Protein AF-A0A8X6PEF8-F1 (afdb_monomer_lite)

pLDDT: mean 72.82, std 17.44, range [34.28, 91.56]

Secondary structure (DSSP, 8-state):
-----------S---------------S-SSS-HHHHHHHHHHHHHHT-HHHHHHHHHHHTTS-HHHHHHHHHHHHHH-TT-----BTTB-SSS-HHHHHHHHHHHHHHSPPPPHHHHHHHHHHHHHHHHHIIIIIHHHTT----

Foldseek 3Di:
DDDDDDDDDDDDDDDDDDPPPPPVLVFLADPDDLVRLLVLLVLLQVVLDLVLVVLLVVLLVLADPLLNVQLVVLQCVLPVVHQDRSHNVGGRDPDSVSVVSSRVSSSVRHDDDDPVNSVSSVSSVVSSVVSCVVPVVVVVVPPDD

Radius of gyration: 20.13 Å; chains: 1; bounding box: 35×51×70 Å

Sequence (145 aa):
MSVFRVQTFCAVILFFVGVFCEDMAQTQLVTMRKSELIEIVKCISDSKSQWLCDRLSTCNMMMPEQVKTAYSTCERSIHPKGRWKCSEKEVLYSSTDIISKIFNCVNDNTKKLTAEESKKMVEFETCARNLYVGNCKLTARGKQN

Structure (mmCIF, N/CA/C/O backbone):
data_AF-A0A8X6PEF8-F1
#
_entry.id   AF-A0A8X6PEF8-F1
#
loop_
_atom_site.group_PDB
_atom_site.id
_atom_site.type_symbol
_atom_site.label_atom_id
_atom_site.label_alt_id
_atom_site.label_comp_id
_atom_site.label_asym_id
_atom_site.label_entity_id
_atom_site.label_seq_id
_atom_site.pdbx_PDB_ins_code
_atom_site.Cartn_x
_atom_site.Cartn_y
_atom_site.Cartn_z
_atom_site.occupancy
_atom_site.B_iso_or_equiv
_atom_site.auth_seq_id
_atom_site.auth_comp_id
_atom_site.auth_asym_id
_atom_site.auth_atom_id
_atom_site.pdbx_PDB_model_num
ATOM 1 N N . MET A 1 1 ? -7.274 -15.867 39.023 1.00 34.28 1 MET A N 1
ATOM 2 C CA . MET A 1 1 ? -6.615 -17.186 39.084 1.00 34.28 1 MET A CA 1
ATOM 3 C C . MET A 1 1 ? -7.378 -18.130 38.184 1.00 34.28 1 MET A C 1
ATOM 5 O O . MET A 1 1 ? -8.598 -18.169 38.246 1.00 34.28 1 MET A O 1
ATOM 9 N N . SER A 1 2 ? -6.635 -18.772 37.295 1.00 41.03 2 SER A N 1
ATOM 10 C CA . SER A 1 2 ? -7.058 -19.775 36.325 1.00 41.03 2 SER A CA 1
ATOM 11 C C . SER A 1 2 ? -7.907 -20.881 36.951 1.00 41.03 2 SER A C 1
ATOM 13 O O . SER A 1 2 ? -7.687 -21.212 38.109 1.00 41.03 2 SER A O 1
ATOM 15 N N . VAL A 1 3 ? -8.808 -21.473 36.163 1.00 42.00 3 VAL A N 1
ATOM 16 C CA . VAL A 1 3 ? -8.840 -22.904 35.788 1.00 42.00 3 VAL A CA 1
ATOM 17 C C . VAL A 1 3 ? -10.198 -23.176 35.129 1.00 42.00 3 VAL A C 1
ATOM 19 O O . VAL A 1 3 ? -11.218 -23.174 35.802 1.00 42.00 3 VAL A O 1
ATOM 22 N N . PHE A 1 4 ? -10.210 -23.481 33.830 1.00 36.84 4 PHE A N 1
ATOM 23 C CA . PHE A 1 4 ? -11.223 -24.370 33.256 1.00 36.84 4 PHE A CA 1
ATOM 24 C C . PHE A 1 4 ? -10.515 -25.360 32.331 1.00 36.84 4 PHE A C 1
ATOM 26 O O . PHE A 1 4 ? -10.232 -25.091 31.168 1.00 36.84 4 PHE A O 1
ATOM 33 N N . ARG A 1 5 ? -10.165 -26.507 32.918 1.00 51.03 5 ARG A N 1
ATOM 34 C CA . ARG A 1 5 ? -9.889 -27.761 32.218 1.00 51.03 5 ARG A CA 1
ATOM 35 C C . ARG A 1 5 ? -11.214 -28.519 32.169 1.00 51.03 5 ARG A C 1
ATOM 37 O O . ARG A 1 5 ? -11.687 -28.940 33.217 1.00 51.03 5 ARG A O 1
ATOM 44 N N . VAL A 1 6 ? -11.766 -28.741 30.981 1.00 46.31 6 VAL A N 1
ATOM 45 C CA . VAL A 1 6 ? -12.635 -29.897 30.725 1.00 46.31 6 VAL A CA 1
ATOM 46 C C . VAL A 1 6 ? -12.149 -30.532 29.434 1.00 46.31 6 VAL A C 1
ATOM 48 O O . VAL A 1 6 ? -12.216 -29.956 28.355 1.00 46.31 6 VAL A O 1
ATOM 51 N N . GLN A 1 7 ? -11.578 -31.713 29.607 1.00 55.25 7 GLN A N 1
ATOM 52 C CA . GLN A 1 7 ? -11.013 -32.576 28.591 1.00 55.25 7 GLN A CA 1
ATOM 53 C C . GLN A 1 7 ? -11.848 -33.848 28.631 1.00 55.25 7 GLN A C 1
ATOM 55 O O . GLN A 1 7 ? -11.720 -34.587 29.599 1.00 55.25 7 GLN A O 1
ATOM 60 N N . THR A 1 8 ? -12.701 -34.119 27.639 1.00 51.00 8 THR A N 1
ATOM 61 C CA . THR A 1 8 ? -13.200 -35.483 27.379 1.00 51.00 8 THR A CA 1
ATOM 62 C C . THR A 1 8 ? -13.678 -35.627 25.930 1.00 51.00 8 THR A C 1
ATOM 64 O O . THR A 1 8 ? -14.661 -35.024 25.520 1.00 51.00 8 THR A O 1
ATOM 67 N N . PHE A 1 9 ? -12.910 -36.422 25.183 1.00 47.81 9 PHE A N 1
ATOM 68 C CA . PHE A 1 9 ? -13.297 -37.382 24.145 1.00 47.81 9 PHE A CA 1
ATOM 69 C C . PHE A 1 9 ? -14.641 -37.208 23.414 1.00 47.81 9 PHE A C 1
ATOM 71 O O . PHE A 1 9 ? -15.702 -37.500 23.953 1.00 47.81 9 PHE A O 1
ATOM 78 N N . CYS A 1 10 ? -14.560 -36.955 22.107 1.00 37.47 10 CYS A N 1
ATOM 79 C CA . CYS A 1 10 ? -15.503 -37.502 21.131 1.00 37.47 10 CYS A CA 1
ATOM 80 C C . CYS A 1 10 ? -14.692 -38.109 19.987 1.00 37.47 10 CYS A C 1
ATOM 82 O O . CYS A 1 10 ? -14.222 -37.421 19.083 1.00 37.47 10 CYS A O 1
ATOM 84 N N . ALA A 1 11 ? -14.458 -39.413 20.102 1.00 47.97 11 ALA A N 1
ATOM 85 C CA . ALA A 1 11 ? -13.859 -40.228 19.068 1.00 47.97 11 ALA A CA 1
ATOM 86 C C . ALA A 1 11 ? -14.962 -40.737 18.127 1.00 47.97 11 ALA A C 1
ATOM 88 O O . ALA A 1 11 ? -15.829 -41.493 18.545 1.00 47.97 11 ALA A O 1
ATOM 89 N N . VAL A 1 12 ? -14.799 -40.370 16.854 1.00 50.78 12 VAL A N 1
ATOM 90 C CA . VAL A 1 12 ? -15.050 -41.188 15.658 1.00 50.78 12 VAL A CA 1
ATOM 91 C C . VAL A 1 12 ? -16.497 -41.270 15.137 1.00 50.78 12 VAL A C 1
ATOM 93 O O . VAL A 1 12 ? -17.448 -41.610 15.828 1.00 50.78 12 VAL A O 1
ATOM 96 N N . ILE A 1 13 ? -16.551 -41.052 13.815 1.00 50.50 13 ILE A N 1
ATOM 97 C CA . ILE A 1 13 ? -17.631 -41.211 12.832 1.00 50.50 13 ILE A CA 1
ATOM 98 C C . ILE A 1 13 ? -18.591 -40.025 12.732 1.00 50.50 13 ILE A C 1
ATOM 100 O O . ILE A 1 13 ? -19.565 -39.965 13.462 1.00 50.50 13 ILE A O 1
ATOM 104 N N . LEU A 1 14 ? -18.338 -39.136 11.760 1.00 43.47 14 LEU A N 1
ATOM 105 C CA . LEU A 1 14 ? -19.337 -38.622 10.811 1.00 43.47 14 LEU A CA 1
ATOM 106 C C . LEU A 1 14 ? -18.641 -37.786 9.715 1.00 43.47 14 LEU A C 1
ATOM 108 O O . LEU A 1 14 ? -18.043 -36.751 9.978 1.00 43.47 14 LEU A O 1
ATOM 112 N N . PHE A 1 15 ? -18.712 -38.314 8.492 1.00 43.47 15 PHE A N 1
ATOM 113 C CA . PHE A 1 15 ? -18.877 -37.616 7.216 1.00 43.47 15 PHE A CA 1
ATOM 114 C C . PHE A 1 15 ? -18.154 -36.278 6.967 1.00 43.47 15 PHE A C 1
ATOM 116 O O . PHE A 1 15 ? -18.512 -35.220 7.472 1.00 43.47 15 PHE A O 1
ATOM 123 N N . PHE A 1 16 ? -17.220 -36.356 6.017 1.00 43.09 16 PHE A N 1
ATOM 124 C CA . PHE A 1 16 ? -16.765 -35.302 5.114 1.00 43.09 16 PHE A CA 1
ATOM 125 C C . PHE A 1 16 ? -17.855 -34.273 4.747 1.00 43.09 16 PHE A C 1
ATOM 127 O O . PHE A 1 16 ? -18.541 -34.419 3.740 1.00 43.09 16 PHE A O 1
ATOM 134 N N . VAL A 1 17 ? -17.926 -33.169 5.485 1.00 50.38 17 VAL A N 1
ATOM 135 C CA . VAL A 1 17 ? -18.093 -31.841 4.888 1.00 50.38 17 VAL A CA 1
ATOM 136 C C . VAL A 1 17 ? -17.118 -30.947 5.627 1.00 50.38 17 VAL A C 1
ATOM 138 O O . VAL A 1 17 ? -17.289 -30.646 6.806 1.00 50.38 17 VAL A O 1
ATOM 141 N N . GLY A 1 18 ? -16.016 -30.654 4.941 1.00 42.34 18 GLY A N 1
ATOM 142 C CA . GLY A 1 18 ? -14.904 -29.892 5.470 1.00 42.34 18 GLY A CA 1
ATOM 143 C C . GLY A 1 18 ? -15.387 -28.608 6.123 1.00 42.34 18 GLY A C 1
ATOM 144 O O . GLY A 1 18 ? -16.050 -27.776 5.506 1.00 42.34 18 GLY A O 1
ATOM 145 N N . VAL A 1 19 ? -14.999 -28.481 7.384 1.00 52.03 19 VAL A N 1
ATOM 146 C CA . VAL A 1 19 ? -14.797 -27.223 8.082 1.00 52.03 19 VAL A CA 1
ATOM 147 C C . VAL A 1 19 ? -13.934 -26.331 7.189 1.00 52.03 19 VAL A C 1
ATOM 149 O O . VAL A 1 19 ? -12.711 -26.399 7.220 1.00 52.03 19 VAL A O 1
ATOM 152 N N . PHE A 1 20 ? -14.577 -25.495 6.383 1.00 46.88 20 PHE A N 1
ATOM 153 C CA . PHE A 1 20 ? -13.989 -24.256 5.898 1.00 46.88 20 PHE A CA 1
ATOM 154 C C . PHE A 1 20 ? -14.590 -23.132 6.737 1.00 46.88 20 PHE A C 1
ATOM 156 O O . PHE A 1 20 ? -15.360 -22.305 6.261 1.00 46.88 20 PHE A O 1
ATOM 163 N N . CYS A 1 21 ? -14.225 -23.099 8.023 1.00 43.16 21 CYS A N 1
ATOM 164 C CA . CYS A 1 21 ? -14.043 -21.803 8.664 1.00 43.16 21 CYS A CA 1
ATOM 165 C C . CYS A 1 21 ? -12.785 -21.221 8.011 1.00 43.16 21 CYS A C 1
ATOM 167 O O . CYS A 1 21 ? -11.685 -21.332 8.547 1.00 43.16 21 CYS A O 1
ATOM 169 N N . GLU A 1 22 ? -12.930 -20.705 6.786 1.00 43.22 22 GLU A N 1
ATOM 170 C CA . GLU A 1 22 ? -11.988 -19.721 6.284 1.00 43.22 22 GLU A CA 1
ATOM 171 C C . GLU A 1 22 ? -12.041 -18.595 7.298 1.00 43.22 22 GLU A C 1
ATOM 173 O O . GLU A 1 22 ? -13.059 -17.918 7.453 1.00 43.22 22 GLU A O 1
ATOM 178 N N . ASP A 1 23 ? -10.954 -18.499 8.056 1.00 36.72 23 ASP A N 1
ATOM 179 C CA . ASP A 1 23 ? -10.530 -17.314 8.764 1.00 36.72 23 ASP A CA 1
ATOM 180 C C . ASP A 1 23 ? -10.878 -16.128 7.859 1.00 36.72 23 ASP A C 1
ATOM 182 O O . ASP A 1 23 ? -10.196 -15.854 6.867 1.00 36.72 23 ASP A O 1
ATOM 186 N N . MET A 1 24 ? -12.005 -15.466 8.140 1.00 40.56 24 MET A N 1
ATOM 187 C CA . MET A 1 24 ? -12.276 -14.137 7.622 1.00 40.56 24 MET A CA 1
ATOM 188 C C . MET A 1 24 ? -11.261 -13.249 8.323 1.00 40.56 24 MET A C 1
ATOM 190 O O . MET A 1 24 ? -11.595 -12.530 9.266 1.00 40.56 24 MET A O 1
ATOM 194 N N . ALA A 1 25 ? -10.001 -13.369 7.900 1.00 44.44 25 ALA A N 1
ATOM 195 C CA . ALA A 1 25 ? -8.937 -12.456 8.216 1.00 44.44 25 ALA A CA 1
ATOM 196 C C . ALA A 1 25 ? -9.531 -11.097 7.882 1.00 44.44 25 ALA A C 1
ATOM 198 O O . ALA A 1 25 ? -9.798 -10.809 6.715 1.00 44.44 25 ALA A O 1
ATOM 199 N N . GLN A 1 26 ? -9.885 -10.341 8.922 1.00 51.50 26 GLN A N 1
ATOM 200 C CA . GLN A 1 26 ? -10.469 -9.020 8.788 1.00 51.50 26 GLN A CA 1
ATOM 201 C C . GLN A 1 26 ? -9.429 -8.184 8.071 1.00 51.50 26 GLN A C 1
ATOM 203 O O . GLN A 1 26 ? -8.516 -7.668 8.704 1.00 51.50 26 GLN A O 1
ATOM 208 N N . THR A 1 27 ? -9.516 -8.131 6.749 1.00 63.19 27 THR A N 1
ATOM 209 C CA . THR A 1 27 ? -8.681 -7.266 5.948 1.00 63.19 27 THR A CA 1
ATOM 210 C C . THR A 1 27 ? -9.268 -5.872 6.031 1.00 63.19 27 THR A C 1
ATOM 212 O O . THR A 1 27 ? -10.479 -5.697 5.933 1.00 63.19 27 THR A O 1
ATOM 215 N N . GLN A 1 28 ? -8.417 -4.858 6.144 1.00 74.38 28 GLN A N 1
ATOM 216 C CA . GLN A 1 28 ? -8.828 -3.455 5.986 1.00 74.38 28 GLN A CA 1
ATOM 217 C C . GLN A 1 28 ? -9.439 -3.163 4.600 1.00 74.38 28 GLN A C 1
ATOM 219 O O . GLN A 1 28 ? -10.002 -2.093 4.383 1.00 74.38 28 GLN A O 1
ATOM 224 N N . LEU A 1 29 ? -9.314 -4.107 3.662 1.00 77.38 29 LEU A N 1
ATOM 225 C CA . LEU A 1 29 ? -9.994 -4.083 2.378 1.00 77.38 29 LEU A CA 1
ATOM 226 C C . LEU A 1 29 ? -11.443 -4.553 2.536 1.00 77.38 29 LEU A C 1
ATOM 228 O O . LEU A 1 29 ? -11.701 -5.641 3.051 1.00 77.38 29 LEU A O 1
ATOM 232 N N . VAL A 1 30 ? -12.371 -3.719 2.078 1.00 80.56 30 VAL A N 1
ATOM 233 C CA . VAL A 1 30 ? -13.818 -3.873 2.237 1.00 80.56 30 VAL A CA 1
ATOM 234 C C . VAL A 1 30 ? -14.415 -4.649 1.067 1.00 80.56 30 VAL A C 1
ATOM 236 O O . VAL A 1 30 ? -15.229 -5.545 1.271 1.00 80.56 30 VAL A O 1
ATOM 239 N N . THR A 1 31 ? -14.028 -4.317 -0.168 1.00 83.00 31 THR A N 1
ATOM 240 C CA . THR A 1 31 ? -14.594 -4.917 -1.392 1.00 83.00 31 THR A CA 1
ATOM 241 C C . THR A 1 31 ? -13.545 -5.561 -2.291 1.00 83.00 31 THR A C 1
ATOM 243 O O . THR A 1 31 ? -13.889 -6.221 -3.276 1.00 83.00 31 THR A O 1
ATOM 246 N N . MET A 1 32 ? -12.266 -5.361 -1.986 1.00 82.31 32 MET A N 1
ATOM 247 C CA . MET A 1 32 ? -11.132 -5.850 -2.757 1.00 82.31 32 MET A CA 1
ATOM 248 C C . MET A 1 32 ? -10.431 -6.989 -2.029 1.00 82.31 32 MET A C 1
ATOM 250 O O . MET A 1 32 ? -10.180 -6.929 -0.830 1.00 82.31 32 MET A O 1
ATOM 254 N N . ARG A 1 33 ? -10.055 -8.037 -2.766 1.00 84.56 33 ARG A N 1
ATOM 255 C CA . ARG A 1 33 ? -9.217 -9.097 -2.195 1.00 84.56 33 ARG A CA 1
ATOM 256 C C . ARG A 1 33 ? -7.770 -8.626 -2.119 1.00 84.56 33 ARG A C 1
ATOM 258 O O . ARG A 1 33 ? -7.276 -7.967 -3.029 1.00 84.56 33 ARG A O 1
ATOM 265 N N . LYS A 1 34 ? -7.036 -9.059 -1.094 1.00 82.56 34 LYS A N 1
ATOM 266 C CA . LYS A 1 34 ? -5.597 -8.770 -0.968 1.00 82.56 34 LYS A CA 1
ATOM 267 C C . LYS A 1 34 ? -4.802 -9.148 -2.228 1.00 82.56 34 LYS A C 1
ATOM 269 O O . LYS A 1 34 ? -3.929 -8.397 -2.650 1.00 82.56 34 LYS A O 1
ATOM 274 N N . SER A 1 35 ? -5.105 -10.298 -2.832 1.00 81.25 35 SER A N 1
ATOM 275 C CA . SER A 1 35 ? -4.455 -10.755 -4.067 1.00 81.25 35 SER A CA 1
ATOM 276 C C . SER A 1 35 ? -4.682 -9.799 -5.240 1.00 81.25 35 SER A C 1
ATOM 278 O O . SER A 1 35 ? -3.750 -9.537 -5.993 1.00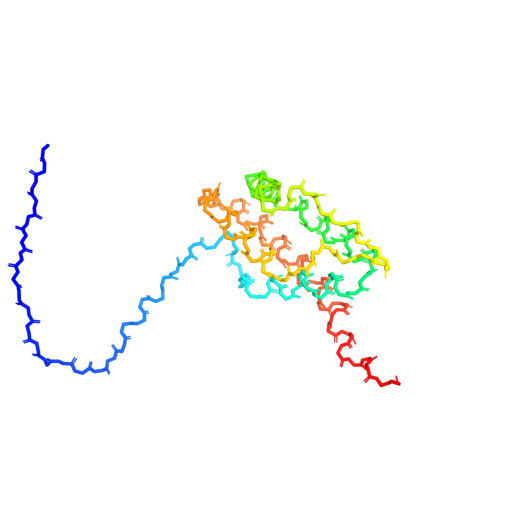 81.25 35 SER A O 1
ATOM 280 N N . GLU A 1 36 ? -5.892 -9.246 -5.356 1.00 84.12 36 GLU A N 1
ATOM 281 C CA . GLU A 1 36 ? -6.251 -8.262 -6.380 1.00 84.12 36 GLU A CA 1
ATOM 282 C C . GLU A 1 36 ? -5.429 -6.984 -6.195 1.00 84.12 36 GLU A C 1
ATOM 284 O O . GLU A 1 36 ? -4.822 -6.490 -7.138 1.00 84.12 36 GLU A O 1
ATOM 289 N N . LEU A 1 37 ? -5.306 -6.496 -4.960 1.00 84.50 37 LEU A N 1
ATOM 290 C CA . LEU A 1 37 ? -4.495 -5.316 -4.670 1.00 84.50 37 LEU A CA 1
ATOM 291 C C . LEU A 1 37 ? -3.009 -5.520 -4.984 1.00 84.50 37 LEU A C 1
ATOM 293 O O . LEU A 1 37 ? -2.370 -4.643 -5.564 1.00 84.50 37 LEU A O 1
ATOM 297 N N . ILE A 1 38 ? -2.459 -6.686 -4.633 1.00 85.00 38 ILE A N 1
ATOM 298 C CA . ILE A 1 38 ? -1.074 -7.039 -4.970 1.00 85.00 38 ILE A CA 1
ATOM 299 C C . ILE A 1 38 ? -0.879 -7.023 -6.485 1.00 85.00 38 ILE A C 1
ATOM 301 O O . ILE A 1 38 ? 0.128 -6.503 -6.959 1.00 85.00 38 ILE A O 1
ATOM 305 N N . GLU A 1 39 ? -1.830 -7.559 -7.245 1.00 85.44 39 GLU A N 1
ATOM 306 C CA . GLU A 1 39 ? -1.770 -7.568 -8.704 1.00 85.44 39 GLU A CA 1
ATOM 307 C C . GLU A 1 39 ? -1.816 -6.152 -9.295 1.00 85.44 39 GLU A C 1
ATOM 309 O O . GLU A 1 39 ? -1.032 -5.835 -10.193 1.00 85.44 39 GLU A O 1
ATOM 314 N N . ILE A 1 40 ? -2.666 -5.275 -8.749 1.00 85.62 40 ILE A N 1
ATOM 315 C CA . ILE A 1 40 ? -2.748 -3.864 -9.149 1.00 85.62 40 ILE A CA 1
ATOM 316 C C . ILE A 1 40 ? -1.399 -3.171 -8.945 1.00 85.62 40 ILE A C 1
ATOM 318 O O . ILE A 1 40 ? -0.854 -2.579 -9.879 1.00 85.62 40 ILE A O 1
ATOM 322 N N . VAL A 1 41 ? -0.837 -3.270 -7.737 1.00 83.25 41 VAL A N 1
ATOM 323 C CA . VAL A 1 41 ? 0.440 -2.625 -7.404 1.00 83.25 41 VAL A CA 1
ATOM 324 C C . VAL A 1 41 ? 1.579 -3.230 -8.222 1.00 83.25 41 VAL A C 1
ATOM 326 O O . VAL A 1 41 ? 2.427 -2.486 -8.713 1.00 83.25 41 VAL A O 1
ATOM 329 N N . LYS A 1 42 ? 1.581 -4.553 -8.432 1.00 84.00 42 LYS A N 1
ATOM 330 C CA . LYS A 1 42 ? 2.556 -5.235 -9.288 1.00 84.00 42 LYS A CA 1
ATOM 331 C C . LYS A 1 42 ? 2.518 -4.676 -10.702 1.00 84.00 42 LYS A C 1
ATOM 333 O O . LYS A 1 42 ? 3.553 -4.266 -11.207 1.00 84.00 42 LYS A O 1
ATOM 338 N N . CYS A 1 43 ? 1.345 -4.616 -11.324 1.00 85.25 43 CYS A N 1
ATOM 339 C CA . CYS A 1 43 ? 1.250 -4.114 -12.686 1.00 85.25 43 CYS A CA 1
ATOM 340 C C . CYS A 1 43 ? 1.706 -2.652 -12.798 1.00 85.25 43 CYS A C 1
ATOM 342 O O . CYS A 1 43 ? 2.449 -2.305 -13.715 1.00 85.25 43 CYS A O 1
ATOM 344 N N . ILE A 1 44 ? 1.295 -1.791 -11.864 1.00 82.06 44 ILE A N 1
ATOM 345 C CA . ILE A 1 44 ? 1.719 -0.385 -11.861 1.00 82.06 44 ILE A CA 1
ATOM 346 C C . ILE A 1 44 ? 3.243 -0.294 -11.703 1.00 82.06 44 ILE A C 1
ATOM 348 O O . ILE A 1 44 ? 3.892 0.444 -12.439 1.00 82.06 44 ILE A O 1
ATOM 352 N N . SER A 1 45 ? 3.825 -1.098 -10.815 1.00 80.56 45 SER A N 1
ATOM 353 C CA . SER A 1 45 ? 5.274 -1.199 -10.634 1.00 80.56 45 SER A CA 1
ATOM 354 C C . SER A 1 45 ? 5.989 -1.684 -11.906 1.00 80.56 45 SER A C 1
ATOM 356 O O . SER A 1 45 ? 6.984 -1.087 -12.315 1.00 80.56 45 SER A O 1
ATOM 358 N N . ASP A 1 46 ? 5.458 -2.712 -12.572 1.00 80.50 46 ASP A N 1
ATOM 359 C CA . ASP A 1 46 ? 6.012 -3.301 -13.800 1.00 80.50 46 ASP A CA 1
ATOM 360 C C . ASP A 1 46 ? 5.869 -2.376 -15.017 1.00 80.50 46 ASP A C 1
ATOM 362 O O . ASP A 1 46 ? 6.678 -2.441 -15.942 1.00 80.50 46 ASP A O 1
ATOM 366 N N . SER A 1 47 ? 4.868 -1.490 -15.017 1.00 77.38 47 SER A N 1
ATOM 367 C CA . SER A 1 47 ? 4.663 -0.504 -16.082 1.00 77.38 47 SER A CA 1
ATOM 368 C C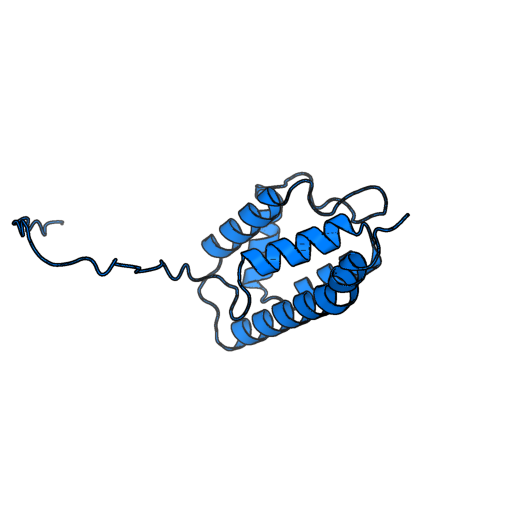 . SER A 1 47 ? 5.789 0.528 -16.169 1.00 77.38 47 SER A C 1
ATOM 370 O O . SER A 1 47 ? 5.945 1.164 -17.210 1.00 77.38 47 SER A O 1
ATOM 372 N N . LYS A 1 48 ? 6.539 0.724 -15.069 1.00 73.69 48 LYS A N 1
ATOM 373 C CA . LYS A 1 48 ? 7.589 1.746 -14.905 1.00 73.69 48 LYS A CA 1
ATOM 374 C C . LYS A 1 48 ? 7.154 3.164 -15.311 1.00 73.69 48 LYS A C 1
ATOM 376 O O . LYS A 1 48 ? 7.984 4.018 -15.620 1.00 73.69 48 LYS A O 1
ATOM 381 N N . SER A 1 49 ? 5.845 3.422 -15.314 1.00 78.81 49 SER A N 1
ATOM 382 C CA . SER A 1 49 ? 5.265 4.705 -15.688 1.00 78.81 49 SER A CA 1
ATOM 383 C C . SER A 1 49 ? 5.128 5.585 -14.456 1.00 78.81 49 SER A C 1
ATOM 385 O O . SER A 1 49 ? 4.318 5.311 -13.566 1.00 78.81 49 SER A O 1
ATOM 387 N N . GLN A 1 50 ? 5.877 6.687 -14.434 1.00 79.19 50 GLN A N 1
ATOM 388 C CA . GLN A 1 50 ? 5.798 7.666 -13.353 1.00 79.19 50 GLN A CA 1
ATOM 389 C C . GLN A 1 50 ? 4.362 8.190 -13.168 1.00 79.19 50 GLN A C 1
ATOM 391 O O . GLN A 1 50 ? 3.878 8.273 -12.043 1.00 79.19 50 GLN A O 1
ATOM 396 N N . TRP A 1 51 ? 3.632 8.420 -14.265 1.00 83.62 51 TRP A N 1
ATOM 397 C CA . TRP A 1 51 ? 2.236 8.867 -14.224 1.00 83.62 51 TRP A CA 1
ATOM 398 C C . TRP A 1 51 ? 1.299 7.872 -13.520 1.00 83.62 51 TRP A C 1
ATOM 400 O O . TRP A 1 51 ? 0.433 8.281 -12.742 1.00 83.62 51 TRP A O 1
ATOM 410 N N . LEU A 1 52 ? 1.472 6.563 -13.747 1.00 82.25 52 LEU A N 1
ATOM 411 C CA . LEU A 1 52 ? 0.669 5.537 -13.067 1.00 82.25 52 LEU A CA 1
ATOM 412 C C . LEU A 1 52 ? 0.966 5.482 -11.574 1.00 82.25 52 LEU A C 1
ATOM 414 O O . LEU A 1 52 ? 0.056 5.307 -10.763 1.00 82.25 52 LEU A O 1
ATOM 418 N N . CYS A 1 53 ? 2.224 5.677 -11.207 1.00 79.50 53 CYS A N 1
ATOM 419 C CA . CYS A 1 53 ? 2.645 5.702 -9.820 1.00 79.50 53 CYS A CA 1
ATOM 420 C C . CYS A 1 53 ? 2.200 6.967 -9.079 1.00 79.50 53 CYS A C 1
ATOM 422 O O . CYS A 1 53 ? 1.760 6.866 -7.934 1.00 79.50 53 CYS A O 1
ATOM 424 N N . ASP A 1 54 ? 2.208 8.130 -9.729 1.00 82.94 54 ASP A N 1
ATOM 425 C CA . ASP A 1 54 ? 1.658 9.369 -9.168 1.00 82.94 54 ASP A CA 1
ATOM 426 C C . ASP A 1 54 ? 0.143 9.251 -8.951 1.00 82.94 54 ASP A C 1
ATOM 428 O O . ASP A 1 54 ? -0.393 9.652 -7.911 1.00 82.94 54 ASP A O 1
ATOM 432 N N . ARG A 1 55 ? -0.564 8.609 -9.889 1.00 86.12 55 ARG A N 1
ATOM 433 C CA . ARG A 1 55 ? -1.985 8.300 -9.711 1.00 86.12 55 ARG A CA 1
ATOM 434 C C . ARG A 1 55 ? -2.234 7.283 -8.601 1.00 86.12 55 ARG A C 1
ATOM 436 O O . ARG A 1 55 ? -3.168 7.472 -7.828 1.00 86.12 55 ARG A O 1
ATOM 443 N N . LEU A 1 56 ? -1.402 6.252 -8.465 1.00 85.38 56 LEU A N 1
ATOM 444 C CA . LEU A 1 56 ? -1.501 5.311 -7.347 1.00 85.38 56 LEU A CA 1
ATOM 445 C C . LEU A 1 56 ? -1.254 6.013 -6.004 1.00 85.38 56 LEU A C 1
ATOM 447 O O . LEU A 1 56 ? -1.988 5.784 -5.047 1.00 85.38 56 LEU A O 1
ATOM 451 N N . SER A 1 57 ? -0.274 6.919 -5.946 1.00 83.88 57 SER A N 1
ATOM 452 C CA . SER A 1 57 ? -0.030 7.779 -4.782 1.00 83.88 57 SER A CA 1
ATOM 453 C C . SER A 1 57 ? -1.262 8.628 -4.453 1.00 83.88 57 SER A C 1
ATOM 455 O O . SER A 1 57 ? -1.658 8.728 -3.294 1.00 83.88 57 SER A O 1
ATOM 457 N N . THR A 1 58 ? -1.940 9.151 -5.477 1.00 87.12 58 THR A N 1
ATOM 458 C CA . THR A 1 58 ? -3.211 9.874 -5.321 1.00 87.12 58 THR A CA 1
ATOM 459 C C . THR A 1 58 ? -4.314 8.982 -4.756 1.00 87.12 58 THR A C 1
ATOM 461 O O . THR A 1 58 ? -5.001 9.397 -3.826 1.00 87.12 58 THR A O 1
ATOM 464 N N . CYS A 1 59 ? -4.451 7.739 -5.229 1.00 87.44 59 CYS A N 1
ATOM 465 C CA . CYS A 1 59 ? -5.388 6.787 -4.628 1.00 87.44 59 CYS A CA 1
ATOM 466 C C . CYS A 1 59 ? -5.041 6.517 -3.155 1.00 87.44 59 CYS A C 1
ATOM 468 O O . CYS A 1 59 ? -5.927 6.526 -2.306 1.00 87.44 59 CYS A O 1
ATOM 470 N N . ASN A 1 60 ? -3.758 6.352 -2.813 1.00 85.75 60 ASN A N 1
ATOM 471 C CA . ASN A 1 60 ? -3.324 6.153 -1.424 1.00 85.75 60 ASN A CA 1
ATOM 472 C C . ASN A 1 60 ? -3.689 7.344 -0.516 1.00 85.75 60 ASN A C 1
ATOM 474 O O . ASN A 1 60 ? -3.919 7.165 0.681 1.00 85.75 60 ASN A O 1
ATOM 478 N N . MET A 1 61 ? -3.809 8.560 -1.063 1.00 86.06 61 MET A N 1
ATOM 479 C CA . MET A 1 61 ? -4.299 9.723 -0.314 1.00 86.06 61 MET A CA 1
ATOM 480 C C . MET A 1 61 ? -5.789 9.636 0.054 1.00 86.06 61 MET A C 1
ATOM 482 O O . MET A 1 61 ? -6.221 10.372 0.939 1.00 86.06 61 MET A O 1
ATOM 486 N N . MET A 1 62 ? -6.564 8.728 -0.539 1.00 88.81 62 MET A N 1
ATOM 487 C CA . MET A 1 62 ? -7.975 8.504 -0.189 1.00 88.81 62 MET A CA 1
ATOM 488 C C . MET A 1 62 ? -8.144 7.582 1.024 1.00 88.81 62 MET A C 1
ATOM 490 O O . MET A 1 62 ? -9.206 7.565 1.636 1.00 88.81 62 MET A O 1
ATOM 494 N N . MET A 1 63 ? -7.094 6.855 1.428 1.00 88.25 63 MET A N 1
ATOM 495 C CA . MET A 1 63 ? -7.162 5.970 2.592 1.00 88.25 63 MET A CA 1
ATOM 496 C C . MET A 1 63 ? -7.484 6.740 3.892 1.00 88.25 63 MET A C 1
ATOM 498 O O . MET A 1 63 ? -7.083 7.901 4.057 1.00 88.25 63 MET A O 1
ATOM 502 N N . PRO A 1 64 ? -8.137 6.094 4.871 1.00 90.12 64 PRO A N 1
ATOM 503 C CA . PRO A 1 64 ? -8.253 6.614 6.228 1.00 90.12 64 PRO A CA 1
ATOM 504 C C . PRO A 1 64 ? -6.887 6.914 6.845 1.00 90.12 64 PRO A C 1
ATOM 506 O O . PRO A 1 64 ? -5.904 6.219 6.584 1.00 90.12 64 PRO A O 1
ATOM 509 N N . GLU A 1 65 ? -6.826 7.918 7.714 1.00 89.31 65 GLU A N 1
ATOM 510 C CA . GLU A 1 65 ? -5.575 8.344 8.348 1.00 89.31 65 GLU A CA 1
ATOM 511 C C . GLU A 1 65 ? -4.916 7.230 9.172 1.00 89.31 65 GLU A C 1
ATOM 513 O O . GLU A 1 65 ? -3.695 7.068 9.099 1.00 89.31 65 GLU A O 1
ATOM 518 N N . GLN A 1 66 ? -5.702 6.390 9.864 1.00 87.38 66 GLN A N 1
ATOM 519 C CA . GLN A 1 66 ? -5.144 5.239 10.585 1.00 87.38 66 GLN A CA 1
ATOM 520 C C . GLN A 1 66 ? -4.432 4.265 9.637 1.00 87.38 66 GLN A C 1
ATOM 522 O O . GLN A 1 66 ? -3.347 3.776 9.943 1.00 87.38 66 GLN A O 1
ATOM 527 N N . VAL A 1 67 ? -5.011 4.033 8.453 1.00 86.75 67 VAL A N 1
ATOM 528 C CA 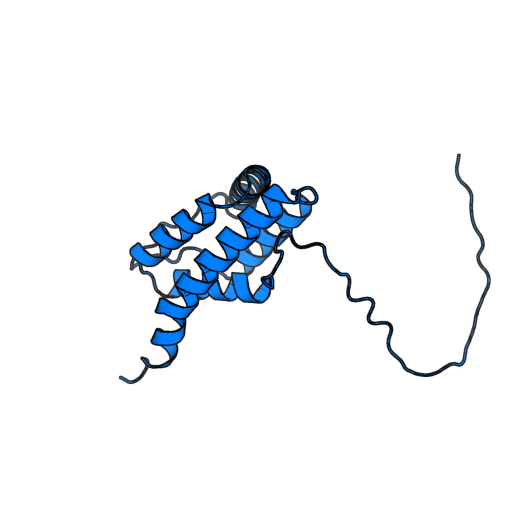. VAL A 1 67 ? -4.475 3.098 7.460 1.00 86.75 67 VAL A CA 1
ATOM 529 C C . VAL A 1 67 ? -3.230 3.696 6.822 1.00 86.75 67 VAL A C 1
ATOM 531 O O . VAL A 1 67 ? -2.228 3.002 6.703 1.00 86.75 67 VAL A O 1
ATOM 534 N N . LYS A 1 68 ? -3.231 4.996 6.501 1.00 87.00 68 LYS A N 1
ATOM 535 C CA . LYS A 1 68 ? -2.039 5.706 6.003 1.00 87.00 68 LYS A CA 1
ATOM 536 C C . LYS A 1 68 ? -0.885 5.663 6.994 1.00 87.00 68 LYS A C 1
ATOM 538 O O . LYS A 1 68 ? 0.260 5.438 6.604 1.00 87.00 68 LYS A O 1
ATOM 543 N N . THR A 1 69 ? -1.183 5.883 8.270 1.00 88.38 69 THR A N 1
ATOM 544 C CA . THR A 1 69 ? -0.182 5.891 9.340 1.00 88.38 69 THR A CA 1
ATOM 545 C C . THR A 1 69 ? 0.416 4.502 9.523 1.00 88.38 69 THR A C 1
ATOM 547 O O . THR A 1 69 ? 1.642 4.355 9.525 1.00 88.38 69 THR A O 1
ATOM 550 N N . ALA A 1 70 ? -0.431 3.472 9.589 1.00 88.25 70 ALA A N 1
ATOM 551 C CA . ALA A 1 70 ? 0.020 2.087 9.629 1.00 88.25 70 ALA A CA 1
ATOM 552 C C . ALA A 1 70 ? 0.826 1.731 8.373 1.00 88.25 70 ALA A C 1
ATOM 554 O O . ALA A 1 70 ? 1.907 1.166 8.486 1.00 88.25 70 ALA A O 1
ATOM 555 N N . TYR A 1 71 ? 0.368 2.141 7.189 1.00 87.06 71 TYR A N 1
ATOM 556 C CA . TYR A 1 71 ? 1.054 1.900 5.920 1.00 87.06 71 TYR A CA 1
ATOM 557 C C . TYR A 1 71 ? 2.457 2.494 5.912 1.00 87.06 71 TYR A C 1
ATOM 559 O O . TYR A 1 71 ? 3.417 1.777 5.658 1.00 87.06 71 TYR A O 1
ATOM 567 N N . SER A 1 72 ? 2.597 3.775 6.258 1.00 84.94 72 SER A N 1
ATOM 568 C CA . SER A 1 72 ? 3.893 4.461 6.338 1.00 84.94 72 SER A CA 1
ATOM 569 C C . SER A 1 72 ? 4.840 3.794 7.345 1.00 84.94 72 SER A C 1
ATOM 571 O O . SER A 1 72 ? 6.034 3.628 7.083 1.00 84.94 72 SER A O 1
ATOM 573 N N . THR A 1 73 ? 4.302 3.352 8.483 1.00 87.06 73 THR A N 1
ATOM 574 C CA . THR A 1 73 ? 5.068 2.675 9.540 1.00 87.06 73 THR A CA 1
ATOM 575 C C . THR A 1 73 ? 5.552 1.298 9.084 1.00 87.06 73 THR A C 1
ATOM 577 O O . THR A 1 73 ? 6.739 0.986 9.182 1.00 87.06 73 THR A O 1
ATOM 580 N N . CYS A 1 74 ? 4.652 0.497 8.519 1.00 87.12 74 CYS A N 1
ATOM 581 C CA . CYS A 1 74 ? 4.941 -0.828 7.983 1.00 87.12 74 CYS A CA 1
ATOM 582 C C . CYS A 1 74 ? 5.901 -0.774 6.797 1.00 87.12 74 CYS A C 1
ATOM 584 O O . CYS A 1 74 ? 6.839 -1.564 6.718 1.00 87.12 74 CYS A O 1
ATOM 586 N N . GLU A 1 75 ? 5.715 0.193 5.904 1.00 84.12 75 GLU A N 1
ATOM 587 C CA . GLU A 1 75 ? 6.603 0.448 4.776 1.00 84.12 75 GLU A CA 1
ATOM 588 C C . GLU A 1 75 ? 8.022 0.771 5.245 1.00 84.12 75 GLU A C 1
ATOM 590 O O . GLU A 1 75 ? 8.969 0.149 4.773 1.00 84.12 75 GLU A O 1
ATOM 595 N N . ARG A 1 76 ? 8.186 1.666 6.226 1.00 83.88 76 ARG A N 1
ATOM 596 C CA . ARG A 1 76 ? 9.503 1.978 6.805 1.00 83.88 76 ARG A CA 1
ATOM 597 C C . ARG A 1 76 ? 10.141 0.792 7.524 1.00 83.88 76 ARG A C 1
ATOM 599 O O . ARG A 1 76 ? 11.357 0.648 7.472 1.00 83.88 76 ARG A O 1
ATOM 606 N N . SER A 1 77 ? 9.347 -0.043 8.190 1.00 84.38 77 SER A N 1
ATOM 607 C CA . SER A 1 77 ? 9.852 -1.218 8.908 1.00 84.38 77 SER A CA 1
ATOM 608 C C . SER A 1 77 ? 10.326 -2.319 7.953 1.00 84.38 77 SER A C 1
ATOM 610 O O . SER A 1 77 ? 11.418 -2.861 8.113 1.00 84.38 77 SER A O 1
ATOM 612 N N . ILE A 1 78 ? 9.527 -2.627 6.931 1.00 83.50 78 ILE A N 1
ATOM 613 C CA . ILE A 1 78 ? 9.783 -3.728 5.991 1.00 83.50 78 ILE A CA 1
ATOM 614 C C . ILE A 1 78 ? 10.742 -3.299 4.881 1.00 83.50 78 ILE A C 1
ATOM 616 O O . ILE A 1 78 ? 11.521 -4.106 4.371 1.00 83.50 78 ILE A O 1
ATOM 620 N N . HIS A 1 79 ? 10.690 -2.027 4.497 1.00 77.81 79 HIS A N 1
ATOM 621 C CA . HIS A 1 79 ? 11.487 -1.462 3.425 1.00 77.81 79 HIS A CA 1
ATOM 622 C C . HIS A 1 79 ? 12.139 -0.135 3.864 1.00 77.81 79 HIS A C 1
ATOM 624 O O . HIS A 1 79 ? 11.794 0.938 3.366 1.00 77.81 79 HIS A O 1
ATOM 630 N N . PRO A 1 80 ? 13.129 -0.189 4.777 1.00 70.12 80 PRO A N 1
ATOM 631 C CA . PRO A 1 80 ? 13.741 0.997 5.387 1.00 70.12 80 PRO A CA 1
ATOM 632 C C . PRO A 1 80 ? 14.502 1.886 4.399 1.00 70.12 80 PRO A C 1
ATOM 634 O O . PRO A 1 80 ? 14.703 3.067 4.665 1.00 70.12 80 PRO A O 1
ATOM 637 N N . LYS A 1 81 ? 14.885 1.346 3.234 1.00 68.50 81 LYS A N 1
ATOM 638 C CA . LYS A 1 81 ? 15.458 2.129 2.126 1.00 68.50 81 LYS A CA 1
ATOM 639 C C . LYS A 1 81 ? 14.425 3.026 1.422 1.00 68.50 81 LYS A C 1
ATOM 641 O O . LYS A 1 81 ? 14.814 3.857 0.610 1.00 68.50 81 LYS A O 1
ATOM 646 N N . GLY A 1 82 ? 13.144 2.905 1.783 1.00 60.03 82 GLY A N 1
ATOM 647 C CA . GLY A 1 82 ? 12.038 3.683 1.236 1.00 60.03 82 GLY A CA 1
ATOM 648 C C . GLY A 1 82 ? 11.594 3.199 -0.142 1.00 60.03 82 GLY A C 1
ATOM 649 O O . GLY A 1 82 ? 12.308 2.470 -0.826 1.00 60.03 82 GLY A O 1
ATOM 650 N N . ARG A 1 83 ? 10.383 3.594 -0.545 1.00 63.41 83 ARG A N 1
ATOM 651 C CA . ARG A 1 83 ? 9.865 3.322 -1.892 1.00 63.41 83 ARG A CA 1
ATOM 652 C C . ARG A 1 83 ? 10.866 3.807 -2.931 1.00 63.41 83 ARG A C 1
ATOM 654 O O . ARG A 1 83 ? 11.303 4.958 -2.863 1.00 63.41 83 ARG A O 1
ATOM 661 N N . TRP A 1 84 ? 11.178 2.964 -3.905 1.00 58.44 84 TRP A N 1
ATOM 662 C CA . TRP A 1 84 ? 11.946 3.405 -5.060 1.00 58.44 84 TRP A CA 1
ATOM 663 C C . TRP A 1 84 ? 11.107 4.423 -5.834 1.00 58.44 84 TRP A C 1
ATOM 665 O O . TRP A 1 84 ? 9.871 4.346 -5.856 1.00 58.44 84 TRP A O 1
ATOM 675 N N . LYS A 1 85 ? 11.762 5.416 -6.441 1.00 61.09 85 LYS A N 1
ATOM 676 C CA . LYS A 1 85 ? 11.055 6.365 -7.299 1.00 61.09 85 LYS A CA 1
ATOM 677 C C . LYS A 1 85 ? 10.561 5.577 -8.497 1.00 61.09 85 LYS A C 1
ATOM 679 O O . LYS A 1 85 ? 11.369 5.089 -9.277 1.00 61.09 85 LYS A O 1
ATOM 684 N N . CYS A 1 86 ? 9.248 5.448 -8.632 1.00 64.06 86 CYS A N 1
ATOM 685 C CA . CYS A 1 86 ? 8.686 4.834 -9.818 1.00 64.06 86 CYS A CA 1
ATOM 686 C C . CYS A 1 86 ? 9.103 5.659 -11.036 1.00 64.06 86 CYS A C 1
ATOM 688 O O . CYS A 1 86 ? 8.668 6.795 -11.225 1.00 64.06 86 CYS A O 1
ATOM 690 N N . SER A 1 87 ? 10.034 5.104 -11.795 1.00 58.53 87 SER A N 1
ATOM 691 C CA . SER A 1 87 ? 10.691 5.727 -12.932 1.00 58.53 87 SER A CA 1
ATOM 692 C C . SER A 1 87 ? 10.949 4.646 -13.973 1.00 58.53 87 SER A C 1
ATOM 694 O O . SER A 1 87 ? 10.923 3.458 -13.654 1.00 58.53 87 SER A O 1
ATOM 696 N N . GLU A 1 88 ? 11.264 5.025 -15.210 1.00 56.50 88 GLU A N 1
ATOM 697 C CA . GLU A 1 88 ? 11.533 4.059 -16.291 1.00 56.50 88 GLU A CA 1
ATOM 698 C C . GLU A 1 88 ? 12.634 3.033 -15.954 1.00 56.50 88 GLU A C 1
ATOM 700 O O . GLU A 1 88 ? 12.721 1.965 -16.567 1.00 56.50 88 GLU A O 1
ATOM 705 N N . LYS A 1 89 ? 13.483 3.340 -14.966 1.00 55.56 89 LYS A N 1
ATOM 706 C CA . LYS A 1 89 ? 14.613 2.508 -14.543 1.00 55.56 89 LYS A CA 1
ATOM 707 C C . LYS A 1 89 ? 14.350 1.737 -13.250 1.00 55.56 89 LYS A C 1
ATOM 709 O O . LYS A 1 89 ? 15.029 0.741 -13.015 1.00 55.56 89 LYS A O 1
ATOM 714 N N . GLU A 1 90 ? 13.369 2.144 -12.448 1.00 61.78 90 GLU A N 1
ATOM 715 C CA . GLU A 1 90 ? 13.171 1.643 -11.086 1.00 61.78 90 GLU A CA 1
ATOM 716 C C . GLU A 1 90 ? 11.701 1.287 -10.824 1.00 61.78 90 GLU A C 1
ATOM 718 O O . GLU A 1 90 ? 10.785 2.083 -11.031 1.00 61.78 90 GLU A O 1
ATOM 723 N N . VAL A 1 91 ? 11.488 0.057 -10.356 1.00 67.94 91 VAL A N 1
ATOM 724 C CA . VAL A 1 91 ? 10.176 -0.481 -9.974 1.00 67.94 91 VAL A CA 1
ATOM 725 C C . VAL A 1 91 ? 9.802 -0.014 -8.568 1.00 67.94 91 VAL A C 1
ATOM 727 O O . VAL A 1 91 ? 10.673 0.089 -7.712 1.00 67.94 91 VAL A O 1
ATOM 730 N N . LEU A 1 92 ? 8.515 0.233 -8.307 1.00 68.06 92 LEU A N 1
ATOM 731 C CA . LEU A 1 92 ? 8.012 0.749 -7.023 1.00 68.06 92 LEU A CA 1
ATOM 732 C C . LEU A 1 92 ? 8.405 -0.153 -5.835 1.00 68.06 92 LEU A C 1
ATOM 734 O O . LEU A 1 92 ? 8.803 0.337 -4.777 1.00 68.06 92 LEU A O 1
ATOM 738 N N . TYR A 1 93 ? 8.329 -1.472 -6.041 1.00 72.12 93 TYR A N 1
ATOM 739 C CA . TYR A 1 93 ? 8.811 -2.494 -5.114 1.00 72.12 93 TYR A CA 1
ATOM 740 C C . TYR A 1 93 ? 9.646 -3.529 -5.865 1.00 72.12 93 TYR A C 1
ATOM 742 O O . TYR A 1 93 ? 9.278 -3.961 -6.955 1.00 72.12 93 TYR A O 1
ATOM 750 N N . SER A 1 94 ? 10.748 -3.974 -5.259 1.00 68.56 94 SER A N 1
ATOM 751 C CA . SER A 1 94 ? 11.633 -4.981 -5.858 1.00 68.56 94 SER A CA 1
ATOM 752 C C . SER A 1 94 ? 11.010 -6.380 -5.930 1.00 68.56 94 SER A C 1
ATOM 754 O O . SER A 1 94 ? 11.466 -7.208 -6.714 1.00 68.56 94 SER A O 1
ATOM 756 N N . SER A 1 95 ? 9.978 -6.659 -5.128 1.00 73.62 95 SER A N 1
ATOM 757 C CA . SER A 1 95 ? 9.212 -7.903 -5.193 1.00 73.62 95 SER A CA 1
ATOM 758 C C . SER A 1 95 ? 7.780 -7.731 -4.686 1.00 73.62 95 SER A C 1
ATOM 760 O O . SER A 1 95 ? 7.480 -6.874 -3.851 1.00 73.62 95 SER A O 1
ATOM 762 N N . THR A 1 96 ? 6.884 -8.602 -5.154 1.00 76.62 96 THR A N 1
ATOM 763 C CA . THR A 1 96 ? 5.490 -8.674 -4.689 1.00 76.62 96 THR A CA 1
ATOM 764 C C . THR A 1 96 ? 5.361 -9.126 -3.237 1.00 76.62 96 THR A C 1
ATOM 766 O O . THR A 1 96 ? 4.383 -8.790 -2.570 1.00 76.62 96 THR A O 1
ATOM 769 N N . ASP A 1 97 ? 6.362 -9.839 -2.716 1.00 81.94 97 ASP A N 1
ATOM 770 C CA . ASP A 1 97 ? 6.410 -10.241 -1.309 1.00 81.94 97 ASP A CA 1
ATOM 771 C C . ASP A 1 97 ? 6.511 -9.046 -0.366 1.00 81.94 97 ASP A C 1
ATOM 773 O O . ASP A 1 97 ? 5.925 -9.070 0.715 1.00 81.94 97 ASP A O 1
ATOM 777 N N . ILE A 1 98 ? 7.210 -7.980 -0.770 1.00 80.62 98 ILE A N 1
ATOM 778 C CA . ILE A 1 98 ? 7.294 -6.748 0.024 1.00 80.62 98 ILE A CA 1
ATOM 779 C C . ILE A 1 98 ? 5.904 -6.131 0.165 1.00 80.62 98 ILE A C 1
ATOM 781 O O . ILE A 1 98 ? 5.493 -5.806 1.275 1.00 80.62 98 ILE A O 1
ATOM 785 N N . ILE A 1 99 ? 5.143 -6.061 -0.930 1.00 81.56 99 ILE A N 1
ATOM 786 C CA . ILE A 1 99 ? 3.769 -5.541 -0.931 1.00 81.56 99 ILE A CA 1
ATOM 787 C C . ILE A 1 99 ? 2.887 -6.391 -0.008 1.00 81.56 99 ILE A C 1
ATOM 789 O O . ILE A 1 99 ? 2.185 -5.862 0.851 1.00 81.56 99 ILE A O 1
ATOM 793 N N . SER A 1 100 ? 2.965 -7.719 -0.130 1.00 85.19 100 SER A N 1
ATOM 794 C CA . SER A 1 100 ? 2.201 -8.644 0.715 1.00 85.19 100 SER A CA 1
ATOM 795 C C . SER A 1 100 ? 2.523 -8.482 2.205 1.00 85.19 100 SER A C 1
ATOM 797 O O . SER A 1 100 ? 1.607 -8.484 3.031 1.00 85.19 100 SER A O 1
ATOM 799 N N . LYS A 1 101 ? 3.805 -8.304 2.552 1.00 86.38 101 LYS A N 1
ATOM 800 C CA . LYS A 1 101 ? 4.263 -8.072 3.929 1.00 86.38 101 LYS A CA 1
ATOM 801 C C . LYS A 1 101 ? 3.793 -6.725 4.469 1.00 86.38 101 LYS A C 1
ATOM 803 O O . LYS A 1 101 ? 3.344 -6.674 5.610 1.00 86.38 101 LYS A O 1
ATOM 808 N N . ILE A 1 102 ? 3.856 -5.661 3.663 1.00 84.88 102 ILE A N 1
ATOM 809 C CA . ILE A 1 102 ? 3.365 -4.333 4.057 1.00 84.88 102 ILE A CA 1
ATOM 810 C C . ILE A 1 102 ? 1.874 -4.418 4.369 1.00 84.88 102 ILE A C 1
ATOM 812 O O . ILE A 1 102 ? 1.463 -3.982 5.438 1.00 84.88 102 ILE A O 1
ATOM 816 N N . PHE A 1 103 ? 1.078 -5.052 3.505 1.00 84.00 103 PHE A N 1
ATOM 817 C CA . PHE A 1 103 ? -0.360 -5.193 3.740 1.00 84.00 103 PHE A CA 1
ATOM 818 C C . PHE A 1 103 ? -0.703 -6.035 4.965 1.00 84.00 103 PHE A C 1
ATOM 820 O O . PHE A 1 103 ? -1.608 -5.661 5.703 1.00 84.00 103 PHE A O 1
ATOM 827 N N . ASN A 1 104 ? 0.021 -7.129 5.209 1.00 87.06 104 ASN A N 1
ATOM 828 C CA . ASN A 1 104 ? -0.155 -7.899 6.443 1.00 87.06 104 ASN A CA 1
ATOM 829 C C . ASN A 1 104 ? 0.136 -7.040 7.674 1.00 87.06 104 ASN A C 1
ATOM 831 O O . ASN A 1 104 ? -0.693 -6.958 8.568 1.00 87.06 104 ASN A O 1
ATOM 835 N N . CYS A 1 105 ? 1.259 -6.319 7.671 1.00 86.69 105 CYS A N 1
ATOM 836 C CA . CYS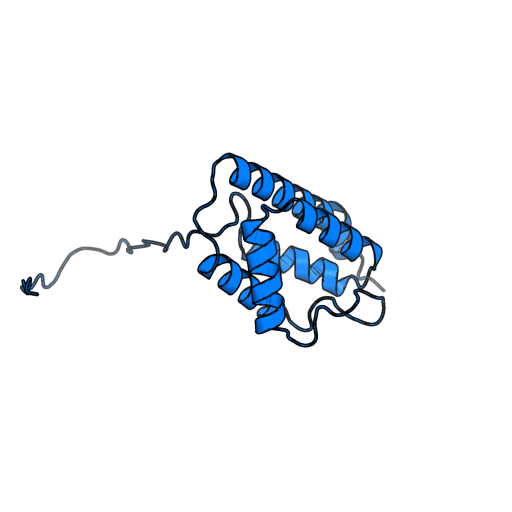 A 1 105 ? 1.609 -5.428 8.770 1.00 86.69 105 CYS A CA 1
ATOM 837 C C . CYS A 1 105 ? 0.557 -4.331 8.978 1.00 86.69 105 CYS A C 1
ATOM 839 O O . CYS A 1 105 ? 0.193 -4.047 10.116 1.00 86.69 105 CYS A O 1
ATOM 841 N N . VAL A 1 106 ? 0.036 -3.731 7.902 1.00 86.62 106 VAL A N 1
ATOM 842 C CA . VAL A 1 106 ? -1.045 -2.743 8.007 1.00 86.62 106 VAL A CA 1
ATOM 843 C C . VAL A 1 106 ? -2.248 -3.372 8.678 1.00 86.62 106 VAL A C 1
ATOM 845 O O . VAL A 1 106 ? -2.786 -2.775 9.602 1.00 86.62 106 VAL A O 1
ATOM 848 N N . ASN A 1 107 ? -2.628 -4.577 8.264 1.00 86.25 107 ASN A N 1
ATOM 849 C CA . ASN A 1 107 ? -3.763 -5.282 8.833 1.00 86.25 107 ASN A CA 1
ATOM 850 C C . ASN A 1 107 ? -3.612 -5.539 10.336 1.00 86.25 107 ASN A C 1
ATOM 852 O O . ASN A 1 107 ? -4.549 -5.310 11.092 1.00 86.25 107 ASN A O 1
ATOM 856 N N . ASP A 1 108 ? -2.413 -5.930 10.762 1.00 86.19 108 ASP A N 1
ATOM 857 C CA . ASP A 1 108 ? -2.106 -6.217 12.165 1.00 86.19 108 ASP A CA 1
ATOM 858 C C . ASP A 1 108 ? -2.033 -4.942 13.027 1.00 86.19 108 ASP A C 1
ATOM 860 O O . ASP A 1 108 ? -2.252 -4.988 14.236 1.00 86.19 108 ASP A O 1
ATOM 864 N N . ASN A 1 109 ? -1.732 -3.790 12.416 1.00 83.25 109 ASN A N 1
ATOM 865 C CA . ASN A 1 109 ? -1.537 -2.505 13.101 1.00 83.25 109 ASN A CA 1
ATOM 866 C C . ASN A 1 109 ? -2.708 -1.526 12.938 1.00 83.25 109 ASN A C 1
ATOM 868 O O . ASN A 1 109 ? -2.631 -0.382 13.391 1.00 83.25 109 ASN A O 1
ATOM 872 N N . THR A 1 110 ? -3.794 -1.944 12.297 1.00 83.81 110 THR A N 1
ATOM 873 C CA . THR A 1 110 ? -4.988 -1.117 12.110 1.00 83.81 110 THR A CA 1
ATOM 874 C C . THR A 1 110 ? -6.146 -1.688 12.900 1.00 83.81 110 THR A C 1
ATOM 876 O O . THR A 1 110 ? -6.383 -2.893 12.949 1.00 83.81 110 THR A O 1
ATOM 879 N N . LYS A 1 111 ? -6.899 -0.800 13.547 1.00 85.12 111 LYS A N 1
ATOM 880 C CA . LYS A 1 111 ? -8.127 -1.199 14.228 1.00 85.12 111 LYS A CA 1
ATOM 881 C C . LYS A 1 111 ? -9.216 -1.447 13.190 1.00 85.12 111 LYS A C 1
ATOM 883 O O . LYS A 1 111 ? -9.109 -1.029 12.036 1.00 85.12 111 LYS A O 1
ATOM 888 N N . LYS A 1 112 ? -10.294 -2.105 13.611 1.00 84.56 112 LYS A N 1
ATOM 889 C CA . LYS A 1 112 ? -11.487 -2.256 12.778 1.00 84.56 112 LYS A CA 1
ATOM 890 C C . LYS A 1 112 ? -11.979 -0.878 12.319 1.00 84.56 112 LYS A C 1
ATOM 892 O O . LYS A 1 112 ? -12.152 0.013 13.147 1.00 84.56 112 LYS A O 1
ATOM 897 N N . LEU A 1 113 ? -12.194 -0.732 11.014 1.00 85.00 113 LEU A N 1
ATOM 898 C CA . LEU A 1 113 ? -12.640 0.518 10.403 1.00 85.00 113 LEU A CA 1
ATOM 899 C C . LEU A 1 113 ? -14.040 0.897 10.882 1.00 85.00 113 LEU A C 1
ATOM 901 O O . LEU A 1 113 ? -14.933 0.051 10.990 1.00 85.00 113 LEU A O 1
ATOM 905 N N . THR A 1 114 ? -14.251 2.189 11.104 1.00 88.31 114 THR A N 1
ATOM 906 C CA . THR A 1 114 ? -15.594 2.760 11.233 1.00 88.31 114 THR A CA 1
ATOM 907 C C . THR A 1 114 ? -16.320 2.755 9.882 1.00 88.31 114 THR A C 1
ATOM 909 O O . THR A 1 114 ? -15.719 2.551 8.824 1.00 88.31 114 THR A O 1
ATOM 912 N N . ALA A 1 115 ? -17.634 2.997 9.886 1.00 86.81 115 ALA A N 1
ATOM 913 C CA . ALA A 1 115 ? -18.417 3.058 8.649 1.00 86.81 115 ALA A C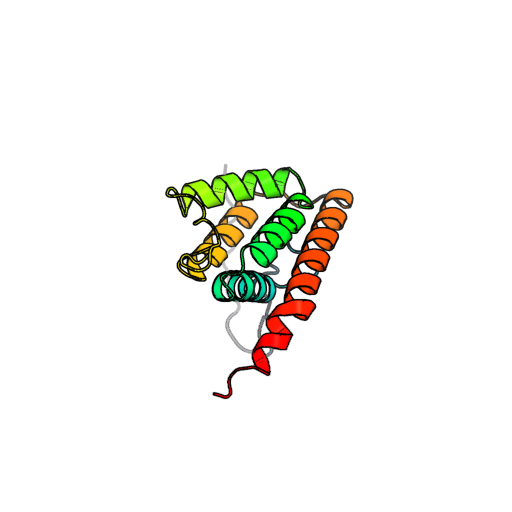A 1
ATOM 914 C C . ALA A 1 115 ? -17.940 4.173 7.696 1.00 86.81 115 ALA A C 1
ATOM 916 O O . ALA A 1 115 ? -17.958 3.993 6.481 1.00 86.81 115 ALA A O 1
ATOM 917 N N . GLU A 1 116 ? -17.489 5.313 8.230 1.00 88.12 116 GLU A N 1
ATOM 918 C CA . GLU A 1 116 ? -16.945 6.411 7.422 1.00 88.12 116 GLU A CA 1
ATOM 919 C C . GLU A 1 116 ? -15.580 6.049 6.823 1.00 88.12 116 GLU A C 1
ATOM 921 O O . GLU A 1 116 ? -15.335 6.260 5.637 1.00 88.12 116 GLU A O 1
ATOM 926 N N . GLU A 1 117 ? -14.702 5.436 7.614 1.00 87.75 117 GLU A N 1
ATOM 927 C CA . GLU A 1 117 ? -13.396 4.982 7.133 1.00 87.75 117 GLU A CA 1
ATOM 928 C C . GLU A 1 117 ? -13.521 3.844 6.118 1.00 87.75 117 GLU A C 1
ATOM 930 O O . GLU A 1 117 ? -12.760 3.785 5.156 1.00 87.75 117 GLU A O 1
ATOM 935 N N . SER A 1 118 ? -14.523 2.980 6.280 1.00 86.88 118 SER A N 1
ATOM 936 C CA . SER A 1 118 ? -14.836 1.934 5.307 1.00 86.88 118 SER A CA 1
ATOM 937 C C . SER A 1 118 ? -15.222 2.536 3.954 1.00 86.88 118 SER A C 1
ATOM 939 O O . SER A 1 118 ? -14.771 2.042 2.926 1.00 86.88 118 SER A O 1
ATOM 941 N N . LYS A 1 119 ? -15.980 3.645 3.924 1.00 89.88 119 LYS A N 1
ATOM 942 C CA . LYS A 1 119 ? -16.285 4.364 2.671 1.00 89.88 119 LYS A CA 1
ATOM 943 C C . LYS A 1 119 ? -15.018 4.903 2.005 1.00 89.88 119 LYS A C 1
ATOM 945 O O . LYS A 1 119 ? -14.830 4.690 0.812 1.00 89.88 119 LYS A O 1
ATOM 950 N N . LYS A 1 120 ? -14.114 5.507 2.783 1.00 89.38 120 LYS A N 1
ATOM 951 C CA . LYS A 1 120 ? -12.804 5.980 2.296 1.00 89.38 120 LYS A CA 1
ATOM 952 C C . LYS A 1 120 ? -11.943 4.836 1.742 1.00 89.38 120 LYS A C 1
ATOM 954 O O . LYS A 1 120 ? -11.288 4.990 0.714 1.00 89.38 120 LYS A O 1
ATOM 959 N N . MET A 1 121 ? -11.984 3.657 2.368 1.00 89.12 121 MET A N 1
ATOM 960 C CA . MET A 1 121 ? -11.325 2.462 1.826 1.00 89.12 121 MET A CA 1
ATOM 961 C C . MET A 1 121 ? -11.949 1.988 0.511 1.00 89.12 121 MET A C 1
ATOM 963 O O . MET A 1 121 ? -11.214 1.652 -0.413 1.00 89.12 121 MET A O 1
ATOM 967 N N . VAL A 1 122 ? -13.276 2.026 0.376 1.00 89.94 122 VAL A N 1
ATOM 968 C CA . VAL A 1 122 ? -13.956 1.706 -0.893 1.00 89.94 122 VAL A CA 1
ATOM 969 C C . VAL A 1 122 ? -13.577 2.692 -2.003 1.00 89.94 122 VAL A C 1
ATOM 971 O O . VAL A 1 122 ? -13.372 2.280 -3.146 1.00 89.94 122 VAL A O 1
ATOM 974 N N . GLU A 1 123 ? -13.436 3.982 -1.691 1.00 91.12 123 GLU A N 1
ATOM 975 C CA . GLU A 1 123 ? -12.964 4.996 -2.645 1.00 91.12 123 GLU A CA 1
ATOM 976 C C . GLU A 1 123 ? -11.535 4.705 -3.114 1.00 91.12 123 GLU A C 1
ATOM 978 O O . GLU A 1 123 ? -11.270 4.689 -4.320 1.00 91.12 123 GLU A O 1
ATOM 983 N N . PHE A 1 124 ? -10.635 4.383 -2.179 1.00 91.12 124 PHE A N 1
ATOM 984 C CA . PHE A 1 124 ? -9.282 3.927 -2.494 1.00 91.12 124 PHE A CA 1
ATOM 985 C C . PHE A 1 124 ? -9.296 2.695 -3.416 1.00 91.12 124 PHE A C 1
ATOM 987 O O . PHE A 1 124 ? -8.644 2.697 -4.463 1.00 91.12 124 PHE A O 1
ATOM 994 N N . GLU A 1 125 ? -10.058 1.659 -3.061 1.00 89.25 125 GLU A 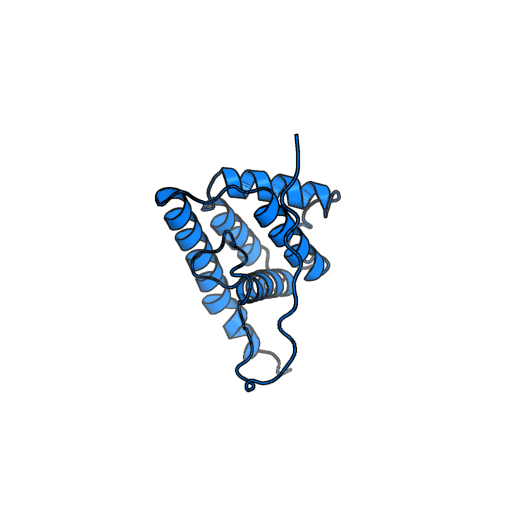N 1
ATOM 995 C CA . GLU A 1 125 ? -10.159 0.416 -3.832 1.00 89.25 125 GLU A CA 1
ATOM 996 C C . GLU A 1 125 ? -10.689 0.665 -5.246 1.00 89.25 125 GLU A C 1
ATOM 998 O O . GLU A 1 125 ? -10.173 0.117 -6.222 1.00 89.25 125 GLU A O 1
ATOM 1003 N N . THR A 1 126 ? -11.691 1.532 -5.371 1.00 91.56 126 THR A N 1
ATOM 1004 C CA . THR A 1 126 ? -12.276 1.922 -6.657 1.00 91.56 126 THR A CA 1
ATOM 1005 C C . THR A 1 126 ? -11.264 2.685 -7.508 1.00 91.56 126 THR A C 1
ATOM 1007 O O . THR A 1 126 ? -11.104 2.391 -8.694 1.00 91.56 126 THR A O 1
ATOM 1010 N N . CYS A 1 127 ? -10.528 3.622 -6.908 1.00 89.75 127 CYS A N 1
ATOM 1011 C CA . CYS A 1 127 ? -9.456 4.360 -7.572 1.00 89.75 127 CYS A CA 1
ATOM 1012 C C . CYS A 1 127 ? -8.377 3.403 -8.105 1.00 89.75 127 CYS A C 1
ATOM 1014 O O . CYS A 1 127 ? -8.039 3.446 -9.291 1.00 89.75 127 CYS A O 1
ATOM 1016 N N . ALA A 1 128 ? -7.908 2.473 -7.270 1.00 87.81 128 ALA A N 1
ATOM 1017 C CA . ALA A 1 128 ? -6.906 1.477 -7.639 1.00 87.81 128 ALA A CA 1
ATOM 1018 C C . ALA A 1 128 ? -7.395 0.537 -8.761 1.00 87.81 128 ALA A C 1
ATOM 1020 O O . ALA A 1 128 ? -6.665 0.298 -9.729 1.00 87.81 128 ALA A O 1
ATOM 1021 N N . ARG A 1 129 ? -8.648 0.060 -8.697 1.00 88.44 129 ARG A N 1
ATOM 1022 C CA . ARG A 1 129 ? -9.268 -0.752 -9.764 1.00 88.44 129 ARG A CA 1
ATOM 1023 C C . ARG A 1 129 ? -9.319 -0.016 -11.090 1.00 88.44 129 ARG A C 1
ATOM 1025 O O . ARG A 1 129 ? -8.964 -0.590 -12.116 1.00 88.44 129 ARG A O 1
ATOM 1032 N N . ASN A 1 130 ? -9.733 1.247 -11.079 1.00 88.12 130 ASN A N 1
ATOM 1033 C CA . ASN A 1 130 ? -9.837 2.047 -12.297 1.00 88.12 130 ASN A CA 1
ATOM 1034 C C . ASN A 1 130 ? -8.468 2.260 -12.953 1.00 88.12 130 ASN A C 1
ATOM 1036 O O . ASN A 1 130 ? -8.360 2.184 -14.178 1.00 88.12 130 ASN A O 1
ATOM 1040 N N . LEU A 1 131 ? -7.409 2.449 -12.155 1.00 85.56 131 LEU A N 1
ATOM 1041 C CA . LEU A 1 131 ? -6.041 2.500 -12.677 1.00 85.56 131 LEU A CA 1
ATOM 1042 C C . LEU A 1 131 ? -5.633 1.192 -13.346 1.00 85.56 131 LEU A C 1
ATOM 1044 O O . LEU A 1 131 ? -5.081 1.220 -14.446 1.00 85.56 131 LEU A O 1
ATOM 1048 N N . TYR A 1 132 ? -5.943 0.057 -12.725 1.00 85.50 132 TYR A N 1
ATOM 1049 C CA . TYR A 1 132 ? -5.633 -1.252 -13.285 1.00 85.50 132 TYR A CA 1
ATOM 1050 C C . TYR A 1 132 ? -6.430 -1.547 -14.562 1.00 85.50 132 TYR A C 1
ATOM 1052 O O . TYR A 1 132 ? -5.849 -1.900 -15.587 1.00 85.50 132 TYR A O 1
ATOM 1060 N N . VAL A 1 133 ? -7.748 -1.341 -14.568 1.00 84.62 133 VAL A N 1
ATOM 1061 C CA . VAL A 1 133 ? -8.580 -1.583 -15.759 1.00 84.62 133 VAL A CA 1
ATOM 1062 C C . VAL A 1 133 ? -8.154 -0.693 -16.927 1.00 84.62 133 VAL A C 1
ATOM 1064 O O . VAL A 1 133 ? -8.053 -1.179 -18.051 1.00 84.62 133 VAL A O 1
ATOM 1067 N N . GLY A 1 134 ? -7.860 0.582 -16.665 1.00 79.94 134 GLY A N 1
ATOM 1068 C CA . GLY A 1 134 ? -7.498 1.540 -17.706 1.00 79.94 134 GLY A CA 1
ATOM 1069 C C . GLY A 1 134 ? -6.107 1.345 -18.309 1.00 79.94 134 GLY A C 1
ATOM 1070 O O . GLY A 1 134 ? -5.871 1.851 -19.396 1.00 79.94 134 GLY A O 1
ATOM 1071 N N . ASN A 1 135 ? -5.188 0.642 -17.637 1.00 80.56 135 ASN A N 1
ATOM 1072 C CA . ASN A 1 135 ? -3.773 0.619 -18.044 1.00 80.56 135 ASN A CA 1
ATOM 1073 C C . ASN A 1 135 ? -3.166 -0.786 -18.073 1.00 80.56 135 ASN A C 1
ATOM 1075 O O . ASN A 1 135 ? -2.450 -1.137 -19.005 1.00 80.56 135 ASN A O 1
ATOM 1079 N N . CYS A 1 136 ? -3.493 -1.616 -17.086 1.00 75.12 136 CYS A N 1
ATOM 1080 C CA . CYS A 1 136 ? -2.937 -2.957 -16.915 1.00 75.12 136 CYS A CA 1
ATOM 1081 C C . CYS A 1 136 ? -3.661 -4.028 -17.727 1.00 75.12 136 CYS A C 1
ATOM 1083 O O . CYS A 1 136 ? -3.043 -4.960 -18.234 1.00 75.12 136 CYS A O 1
ATOM 1085 N N . LYS A 1 137 ? -4.978 -3.889 -17.916 1.00 65.69 137 LYS A N 1
ATOM 1086 C CA . LYS A 1 137 ? -5.711 -4.760 -18.847 1.00 65.69 137 LYS A CA 1
ATOM 1087 C C . LYS A 1 137 ? -5.379 -4.469 -20.314 1.00 65.69 137 LYS A C 1
ATOM 1089 O O . LYS A 1 137 ? -5.534 -5.358 -21.147 1.00 65.69 137 LYS A O 1
ATOM 1094 N N . LEU A 1 138 ? -4.905 -3.261 -20.635 1.00 52.56 138 LEU A N 1
ATOM 1095 C CA . LEU A 1 138 ? -4.497 -2.897 -21.996 1.00 52.56 138 LEU A CA 1
ATOM 1096 C C . LEU A 1 138 ? -3.139 -3.504 -22.381 1.00 52.56 138 LEU A C 1
ATOM 1098 O O . LEU A 1 138 ? -2.970 -3.934 -23.521 1.00 52.56 138 LEU A O 1
ATOM 1102 N N . THR A 1 139 ? -2.198 -3.632 -21.441 1.00 48.91 139 THR A N 1
ATOM 1103 C CA . THR A 1 139 ? -0.879 -4.240 -21.697 1.00 48.91 139 THR A CA 1
ATOM 1104 C C . THR A 1 139 ? -0.935 -5.745 -21.976 1.00 48.91 139 THR A C 1
ATOM 1106 O O . THR A 1 139 ? -0.054 -6.260 -22.663 1.00 48.91 139 THR A O 1
ATOM 1109 N N . ALA A 1 140 ? -1.999 -6.452 -21.572 1.00 47.97 140 ALA A N 1
ATOM 1110 C CA . ALA A 1 140 ? -2.214 -7.856 -21.946 1.00 47.97 140 ALA A CA 1
ATOM 1111 C C . ALA A 1 140 ? -2.485 -8.069 -23.454 1.00 47.97 140 ALA A C 1
ATOM 1113 O O . ALA A 1 140 ? -2.376 -9.194 -23.935 1.00 47.97 140 ALA A O 1
ATOM 1114 N N . ARG A 1 141 ? -2.796 -7.012 -24.224 1.00 41.75 141 ARG A N 1
ATOM 1115 C CA . ARG A 1 141 ? -2.945 -7.067 -25.695 1.00 41.75 141 ARG A CA 1
ATOM 1116 C C . ARG A 1 141 ? -1.716 -6.566 -26.469 1.00 41.75 141 ARG A C 1
ATOM 1118 O O . ARG A 1 141 ? -1.782 -6.475 -27.688 1.00 41.75 141 ARG A O 1
ATOM 1125 N N . GLY A 1 142 ? -0.614 -6.236 -25.788 1.00 42.00 142 GLY A N 1
ATOM 1126 C CA . GLY A 1 142 ? 0.497 -5.469 -26.370 1.00 42.00 142 GLY A CA 1
ATOM 1127 C C . GLY A 1 142 ? 1.881 -6.120 -26.343 1.00 42.00 142 GLY A C 1
ATOM 1128 O O . GLY A 1 142 ? 2.865 -5.403 -26.482 1.00 42.00 142 GLY A O 1
ATOM 1129 N N . LYS A 1 143 ? 2.003 -7.442 -26.163 1.00 41.03 143 LYS A N 1
ATOM 1130 C CA . LYS A 1 143 ? 3.259 -8.163 -26.446 1.00 41.03 143 LYS A CA 1
ATOM 1131 C C . LYS A 1 143 ? 3.112 -9.026 -27.700 1.00 41.03 143 LYS A C 1
ATOM 1133 O O . LYS A 1 143 ? 2.980 -10.241 -27.621 1.00 41.03 143 LYS A O 1
ATOM 1138 N N . GLN A 1 144 ? 3.149 -8.364 -28.850 1.00 38.72 144 GLN A N 1
ATOM 1139 C CA . GLN A 1 144 ? 3.702 -8.915 -30.084 1.00 38.72 144 GLN A CA 1
ATOM 1140 C C . GLN A 1 144 ? 4.599 -7.837 -30.692 1.00 38.72 144 GLN A C 1
ATOM 1142 O O . GLN A 1 144 ? 4.102 -6.883 -31.285 1.00 38.72 144 GLN A O 1
ATOM 1147 N N . ASN A 1 145 ? 5.901 -7.959 -30.444 1.00 35.34 145 ASN A N 1
ATOM 1148 C CA . ASN A 1 145 ? 6.947 -7.772 -31.447 1.00 35.34 145 ASN A CA 1
ATOM 1149 C C . ASN A 1 145 ? 8.255 -8.343 -30.905 1.00 35.34 145 ASN A C 1
ATOM 1151 O O . ASN A 1 145 ? 8.673 -7.892 -29.813 1.00 35.34 145 ASN A O 1
#

Organism: Nephila pilipes (NCBI:txid299642)